Protein AF-A0A929YA12-F1 (afdb_monomer)

pLDDT: mean 70.68, std 21.54, range [27.19, 96.69]

Sequence (129 aa):
RFSTLHPAEYGVVVLGCTHFGYFRPALRSFFAKETQIIDGNAGTIRQLARVMGLLMTEEPFASRIPGFRAASAGVASAGGASTGVASLAVPSPKMTFPQVTYFRSGKKVQEQETLDFYVRLYRRLDQIS

Radius of gyration: 19.23 Å; Cα contacts (8 Å, |Δi|>4): 68; chains: 1; bounding box: 48×39×44 Å

Structure (mmCIF, N/CA/C/O backbone):
data_AF-A0A929YA12-F1
#
_entry.id   AF-A0A929YA12-F1
#
loop_
_atom_site.group_PDB
_atom_site.id
_atom_site.type_symbol
_atom_site.label_atom_id
_atom_site.label_alt_id
_atom_site.label_comp_id
_atom_site.label_asym_id
_atom_site.label_entity_id
_atom_site.label_seq_id
_atom_site.pdbx_PDB_ins_code
_atom_site.Cartn_x
_atom_site.Cartn_y
_atom_site.Cartn_z
_atom_site.occupancy
_atom_site.B_iso_or_equiv
_atom_site.auth_seq_id
_atom_site.auth_comp_id
_atom_site.auth_asym_id
_atom_site.auth_atom_id
_atom_site.pdbx_PDB_model_num
ATOM 1 N N . ARG A 1 1 ? 24.049 1.501 -2.071 1.00 42.81 1 ARG A N 1
ATOM 2 C CA . ARG A 1 1 ? 23.617 0.597 -3.163 1.00 42.81 1 ARG A CA 1
ATOM 3 C C . ARG A 1 1 ? 22.196 0.170 -2.850 1.00 42.81 1 ARG A C 1
ATOM 5 O O . ARG A 1 1 ? 21.989 -0.362 -1.769 1.00 42.81 1 ARG A O 1
ATOM 12 N N . PHE A 1 2 ? 21.237 0.466 -3.723 1.00 47.19 2 PHE A N 1
ATOM 13 C CA . PHE A 1 2 ? 19.915 -0.148 -3.620 1.00 47.19 2 PHE A CA 1
ATOM 14 C C . PHE A 1 2 ? 20.072 -1.624 -3.994 1.00 47.19 2 PHE A C 1
ATOM 16 O O . PHE A 1 2 ? 20.757 -1.932 -4.969 1.00 47.19 2 PHE A O 1
ATOM 23 N N . SER A 1 3 ? 19.545 -2.529 -3.174 1.00 67.12 3 SER A N 1
ATOM 24 C CA . SER A 1 3 ? 19.463 -3.948 -3.518 1.00 67.12 3 SER A CA 1
ATOM 25 C C . SER A 1 3 ? 18.619 -4.109 -4.779 1.00 67.12 3 SER A C 1
ATOM 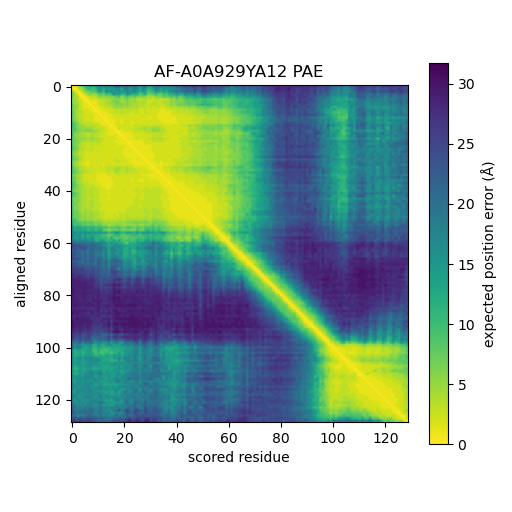27 O O . SER A 1 3 ? 17.652 -3.369 -4.968 1.00 67.12 3 SER A O 1
ATOM 29 N N . THR A 1 4 ? 18.972 -5.063 -5.638 1.00 80.12 4 THR A N 1
ATOM 30 C CA . THR A 1 4 ? 18.129 -5.464 -6.765 1.00 80.12 4 THR A CA 1
ATOM 31 C C . THR A 1 4 ? 16.780 -5.909 -6.207 1.00 80.12 4 THR A C 1
ATOM 33 O O . THR A 1 4 ? 16.714 -6.849 -5.420 1.00 80.12 4 THR A O 1
ATOM 36 N N . LEU A 1 5 ? 15.717 -5.179 -6.540 1.00 79.12 5 LEU A N 1
ATOM 37 C CA . LEU A 1 5 ? 14.353 -5.560 -6.190 1.00 79.12 5 LEU A CA 1
ATOM 38 C C . LEU A 1 5 ? 13.825 -6.448 -7.313 1.00 79.12 5 LEU A C 1
ATOM 40 O O . LEU A 1 5 ? 13.897 -6.047 -8.474 1.00 79.12 5 LEU A O 1
ATOM 44 N N . HIS A 1 6 ? 13.281 -7.616 -6.977 1.00 86.00 6 HIS A N 1
ATOM 45 C CA . HIS A 1 6 ? 12.580 -8.476 -7.928 1.00 86.00 6 HIS A CA 1
ATOM 46 C C . HIS A 1 6 ? 11.071 -8.266 -7.760 1.00 86.00 6 HIS A C 1
ATOM 48 O O . HIS A 1 6 ? 10.485 -8.786 -6.811 1.00 86.00 6 HIS A O 1
ATOM 54 N N . PRO A 1 7 ? 10.401 -7.502 -8.643 1.00 83.19 7 PRO A N 1
ATOM 55 C CA . PRO A 1 7 ? 9.009 -7.105 -8.424 1.00 83.19 7 PRO A CA 1
ATOM 56 C C . PRO A 1 7 ? 8.031 -8.286 -8.361 1.00 83.19 7 PRO A C 1
ATOM 58 O O . PRO A 1 7 ? 6.986 -8.175 -7.728 1.00 83.19 7 PRO A O 1
ATOM 61 N N . ALA A 1 8 ? 8.387 -9.413 -8.985 1.00 84.31 8 ALA A N 1
ATOM 62 C CA . ALA A 1 8 ? 7.606 -10.647 -8.992 1.00 84.31 8 ALA A CA 1
ATOM 63 C C . ALA A 1 8 ? 7.554 -11.362 -7.627 1.00 84.31 8 ALA A C 1
ATOM 65 O O . ALA A 1 8 ? 6.662 -12.172 -7.404 1.00 84.31 8 ALA A O 1
ATOM 66 N N . GLU A 1 9 ? 8.474 -11.062 -6.705 1.00 87.25 9 GLU A N 1
ATOM 67 C CA . GLU A 1 9 ? 8.496 -11.669 -5.366 1.00 87.25 9 GLU A CA 1
ATOM 68 C C . GLU A 1 9 ? 7.500 -11.002 -4.395 1.00 87.25 9 GLU A C 1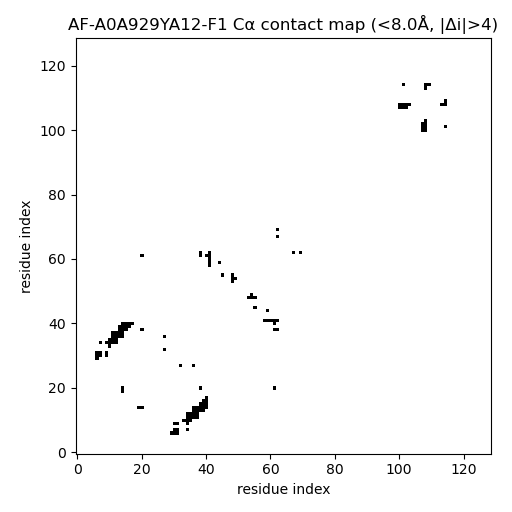
ATOM 70 O O . GLU A 1 9 ? 7.254 -11.508 -3.301 1.00 87.25 9 GLU A O 1
ATOM 75 N N . TYR A 1 10 ? 6.904 -9.867 -4.777 1.00 87.56 10 TYR A N 1
ATOM 76 C CA . TYR A 1 10 ? 6.010 -9.097 -3.913 1.00 87.56 10 TYR A CA 1
ATOM 77 C C . TYR A 1 10 ? 4.541 -9.384 -4.231 1.00 87.56 10 TYR A C 1
ATOM 79 O O . TYR A 1 10 ? 4.030 -8.995 -5.280 1.00 87.56 10 TYR A O 1
ATOM 87 N N . GLY A 1 11 ? 3.824 -9.995 -3.284 1.00 87.94 11 GLY A N 1
ATOM 88 C CA . GLY A 1 11 ? 2.374 -10.209 -3.398 1.00 87.94 11 GLY A CA 1
ATOM 89 C C . GLY A 1 11 ? 1.535 -8.963 -3.088 1.00 87.94 11 GLY A C 1
ATOM 90 O O . GLY A 1 11 ? 0.466 -8.772 -3.664 1.00 87.94 11 GLY A O 1
ATOM 91 N N . VAL A 1 12 ? 2.013 -8.084 -2.201 1.00 90.31 12 VAL A N 1
ATOM 92 C CA . VAL A 1 12 ? 1.290 -6.879 -1.760 1.00 90.31 12 VAL A CA 1
ATOM 93 C C . VAL A 1 12 ? 2.271 -5.735 -1.504 1.00 90.31 12 VAL A C 1
ATOM 95 O O . VAL A 1 12 ? 3.346 -5.942 -0.945 1.00 90.31 12 VAL A O 1
ATOM 98 N N . VAL A 1 13 ? 1.883 -4.514 -1.871 1.00 90.44 13 VAL A N 1
ATOM 99 C CA . VAL A 1 13 ? 2.622 -3.269 -1.636 1.00 90.44 13 VAL A CA 1
ATOM 100 C C . VAL A 1 13 ? 1.690 -2.253 -0.987 1.00 90.44 13 VAL A C 1
ATOM 102 O O . VAL A 1 13 ? 0.632 -1.928 -1.524 1.00 90.44 13 VAL A O 1
ATOM 105 N N . VAL A 1 14 ? 2.091 -1.717 0.166 1.00 92.56 14 VAL A N 1
ATOM 106 C CA . VAL A 1 14 ? 1.331 -0.687 0.885 1.00 92.56 14 VAL A CA 1
ATOM 107 C C . VAL A 1 14 ? 1.977 0.677 0.672 1.00 92.56 14 VAL A C 1
ATOM 109 O O . VAL A 1 14 ? 3.160 0.876 0.947 1.00 92.56 14 VAL A O 1
ATOM 112 N N . LEU A 1 15 ? 1.186 1.648 0.223 1.00 91.19 15 LEU A N 1
ATOM 113 C CA . LEU A 1 15 ? 1.595 3.041 0.082 1.00 91.19 15 LEU A CA 1
ATOM 114 C C . LEU A 1 15 ? 1.506 3.732 1.447 1.00 91.19 15 LEU A C 1
ATOM 116 O O . LEU A 1 15 ? 0.495 4.338 1.788 1.00 91.19 15 LEU A O 1
ATOM 120 N N . GLY A 1 16 ? 2.557 3.579 2.253 1.00 89.44 16 GLY A N 1
ATOM 121 C CA . GLY A 1 16 ? 2.589 4.026 3.652 1.00 89.44 16 GLY A CA 1
ATOM 122 C C . GLY A 1 16 ? 2.929 5.503 3.889 1.00 89.44 16 GLY A C 1
ATOM 123 O O . GLY A 1 16 ? 3.022 5.916 5.038 1.00 89.44 16 GLY A O 1
ATOM 124 N N . CYS A 1 17 ? 3.151 6.295 2.840 1.00 88.44 17 CYS A N 1
ATOM 125 C CA . CYS A 1 17 ? 3.425 7.729 2.942 1.00 88.44 17 CYS A CA 1
ATOM 126 C C . CYS A 1 17 ? 2.383 8.506 2.138 1.00 88.44 17 CYS A C 1
ATOM 128 O O . CYS A 1 17 ? 1.966 8.066 1.064 1.00 88.44 17 CYS A O 1
ATOM 130 N N . THR A 1 18 ? 2.016 9.691 2.623 1.00 86.69 18 THR A N 1
ATOM 131 C CA . THR A 1 18 ? 1.046 10.590 1.981 1.00 86.69 18 THR A CA 1
ATOM 132 C C . THR A 1 18 ? 1.396 10.897 0.521 1.00 86.69 18 THR A C 1
ATOM 134 O O . THR A 1 18 ? 0.508 11.021 -0.315 1.00 86.69 18 THR A O 1
ATOM 137 N N . HIS A 1 19 ? 2.684 10.923 0.174 1.00 87.94 19 HIS A N 1
ATOM 138 C CA . HIS A 1 19 ? 3.164 11.220 -1.179 1.00 87.94 19 HIS A CA 1
ATOM 139 C C . HIS A 1 19 ? 3.066 10.042 -2.158 1.00 87.94 19 HIS A C 1
ATOM 141 O O . HIS A 1 19 ? 3.048 10.239 -3.371 1.00 87.94 19 HIS A O 1
ATOM 147 N N . PHE A 1 20 ? 3.007 8.801 -1.675 1.00 87.88 20 PHE A N 1
ATOM 148 C CA . PHE A 1 20 ? 3.078 7.633 -2.558 1.00 87.88 20 PHE A CA 1
ATOM 149 C C . PHE A 1 20 ? 1.827 7.440 -3.418 1.00 87.88 20 PHE A C 1
ATOM 151 O O . PHE A 1 20 ? 1.907 6.798 -4.465 1.00 87.88 20 PHE A O 1
ATOM 158 N N . GLY A 1 21 ? 0.702 8.052 -3.037 1.00 83.50 21 GLY A N 1
ATOM 159 C CA . GLY A 1 21 ? -0.501 8.091 -3.867 1.00 83.50 21 GLY A CA 1
ATOM 160 C C . GLY A 1 21 ? -0.248 8.678 -5.261 1.00 83.50 21 GLY A C 1
ATOM 161 O O . GLY A 1 21 ? -0.757 8.138 -6.239 1.00 83.50 21 GLY A O 1
ATOM 162 N N . TYR A 1 22 ? 0.604 9.704 -5.375 1.00 86.19 22 TYR A N 1
ATOM 163 C CA . TYR A 1 22 ? 0.912 10.365 -6.652 1.00 86.19 22 TYR A CA 1
ATOM 164 C C . TYR A 1 22 ? 1.683 9.470 -7.629 1.00 86.19 22 TYR A C 1
ATOM 166 O O . TYR A 1 22 ? 1.535 9.592 -8.841 1.00 86.19 22 TYR A O 1
ATOM 174 N N . PHE A 1 23 ? 2.474 8.532 -7.108 1.00 89.62 23 PHE A N 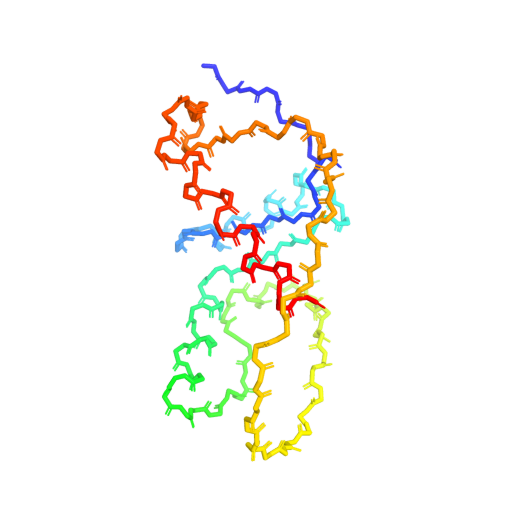1
ATOM 175 C CA . PHE A 1 23 ? 3.303 7.632 -7.912 1.00 89.62 23 PHE A CA 1
ATOM 176 C C . PHE A 1 23 ? 2.623 6.295 -8.204 1.00 89.62 23 PHE A C 1
ATOM 178 O O . PHE A 1 23 ? 3.246 5.408 -8.783 1.00 89.62 23 PHE A O 1
ATOM 185 N N . ARG A 1 24 ? 1.347 6.126 -7.832 1.00 87.12 24 ARG A N 1
ATOM 186 C CA . ARG A 1 24 ? 0.593 4.884 -8.055 1.00 87.12 24 ARG A CA 1
ATOM 187 C C . ARG A 1 24 ? 0.691 4.344 -9.486 1.00 87.12 24 ARG A C 1
ATOM 189 O O . ARG A 1 24 ? 0.949 3.150 -9.597 1.00 87.12 24 ARG A O 1
ATOM 196 N N . PRO A 1 25 ? 0.534 5.144 -10.562 1.00 88.69 25 PRO A N 1
ATOM 197 C CA . PRO A 1 25 ? 0.667 4.625 -11.924 1.00 88.69 25 PRO A CA 1
ATOM 198 C C . PRO A 1 25 ? 2.067 4.062 -12.207 1.00 88.69 25 PRO A C 1
ATOM 200 O O . PRO A 1 25 ? 2.189 2.963 -12.739 1.00 88.69 25 PRO A O 1
ATOM 203 N N . ALA A 1 26 ? 3.116 4.765 -11.769 1.00 90.38 26 ALA A N 1
ATOM 204 C CA . ALA A 1 26 ? 4.505 4.342 -11.946 1.00 90.38 26 ALA A CA 1
ATOM 205 C C . ALA A 1 26 ? 4.845 3.088 -11.118 1.00 90.38 26 ALA A C 1
ATOM 207 O O . ALA A 1 26 ? 5.477 2.153 -11.608 1.00 90.38 26 ALA A O 1
ATOM 208 N N . LEU A 1 27 ? 4.372 3.026 -9.870 1.00 89.94 27 LEU A N 1
ATOM 209 C CA . LEU A 1 27 ? 4.496 1.835 -9.029 1.00 89.94 27 LEU A CA 1
ATOM 210 C C . LEU A 1 27 ? 3.725 0.663 -9.639 1.00 89.94 27 LEU A C 1
ATOM 212 O O . LEU A 1 27 ? 4.205 -0.468 -9.635 1.00 89.94 27 LEU A O 1
ATOM 216 N N . ARG A 1 28 ? 2.556 0.928 -10.229 1.00 90.81 28 ARG A N 1
ATOM 217 C CA . ARG A 1 28 ? 1.756 -0.105 -10.875 1.00 90.81 28 ARG A CA 1
ATOM 218 C C . ARG A 1 28 ? 2.441 -0.688 -12.106 1.00 90.81 28 ARG A C 1
ATOM 220 O O . ARG A 1 28 ? 2.341 -1.895 -12.287 1.00 90.81 28 ARG A O 1
ATOM 227 N N . SER A 1 29 ? 3.130 0.127 -12.906 1.00 91.44 29 SER A N 1
ATOM 228 C CA . SER A 1 29 ? 3.924 -0.354 -14.046 1.00 91.44 29 SER A CA 1
ATOM 229 C C . SER A 1 29 ? 5.188 -1.109 -13.634 1.00 91.44 29 SER A C 1
ATOM 231 O O . SER A 1 29 ? 5.706 -1.894 -14.419 1.00 91.44 29 SER A O 1
ATOM 233 N N . PHE A 1 30 ? 5.695 -0.865 -12.424 1.00 91.56 30 PHE A N 1
ATOM 234 C CA . PHE A 1 30 ? 6.895 -1.522 -11.911 1.00 91.56 30 PHE A CA 1
ATOM 235 C C . PHE A 1 30 ? 6.607 -2.911 -11.321 1.00 91.56 30 PHE A C 1
ATOM 237 O O . PHE A 1 30 ? 7.364 -3.851 -11.552 1.00 91.56 30 PHE A O 1
ATOM 244 N N . PHE A 1 31 ? 5.526 -3.047 -10.549 1.00 90.94 31 PHE A N 1
ATOM 245 C CA . PHE A 1 31 ? 5.154 -4.308 -9.901 1.00 90.94 31 PHE A CA 1
ATOM 246 C C . PHE A 1 31 ? 4.320 -5.218 -10.804 1.00 90.94 31 PHE A C 1
ATOM 248 O O . PHE A 1 31 ? 3.528 -4.731 -11.612 1.00 90.94 31 PHE A O 1
ATOM 255 N N . ALA A 1 32 ? 4.421 -6.535 -10.585 1.00 88.88 32 ALA A N 1
ATOM 256 C CA . ALA A 1 32 ? 3.628 -7.537 -11.294 1.00 88.88 32 ALA A CA 1
ATOM 257 C C . ALA A 1 32 ? 2.121 -7.244 -11.188 1.00 88.88 32 ALA A C 1
ATOM 259 O O . ALA A 1 32 ? 1.651 -6.645 -10.214 1.00 88.88 32 ALA A O 1
ATOM 260 N N . LYS A 1 33 ? 1.347 -7.651 -12.197 1.00 87.31 33 LYS A N 1
ATOM 261 C CA . LYS A 1 33 ? -0.091 -7.344 -12.280 1.00 87.31 33 LYS A CA 1
ATOM 262 C C . LYS A 1 33 ? -0.866 -7.931 -11.094 1.00 87.31 33 LYS A C 1
ATOM 264 O O . LYS A 1 33 ? -1.852 -7.347 -10.652 1.00 87.31 33 LYS A O 1
ATOM 269 N N . GLU A 1 34 ? -0.376 -9.046 -10.572 1.00 87.94 34 GLU A N 1
ATOM 270 C CA . GLU A 1 34 ? -0.908 -9.812 -9.451 1.00 87.94 34 GLU A CA 1
ATOM 271 C C . GLU A 1 34 ? -0.600 -9.149 -8.100 1.00 87.94 34 GLU A C 1
ATOM 273 O O . GLU A 1 34 ? -1.338 -9.350 -7.136 1.00 87.94 34 GLU A O 1
ATOM 278 N N . THR A 1 35 ? 0.453 -8.325 -8.019 1.00 88.50 35 THR A N 1
ATOM 279 C CA . THR A 1 35 ? 0.821 -7.612 -6.792 1.00 88.50 35 THR A CA 1
ATOM 280 C C . THR A 1 35 ? -0.290 -6.641 -6.409 1.00 88.50 35 THR A C 1
ATOM 282 O O . THR A 1 35 ? -0.556 -5.691 -7.144 1.00 88.50 35 THR A O 1
ATOM 285 N N . GLN A 1 36 ? -0.915 -6.792 -5.245 1.00 88.62 36 GLN A N 1
ATOM 286 C CA . GLN A 1 36 ? -1.933 -5.840 -4.794 1.00 88.62 36 GLN A CA 1
ATOM 287 C C . GLN A 1 36 ? -1.290 -4.537 -4.306 1.00 88.62 36 GLN A C 1
ATOM 289 O O . GLN A 1 36 ? -0.351 -4.569 -3.517 1.00 88.62 36 GLN A O 1
ATOM 294 N N . ILE A 1 37 ? -1.805 -3.379 -4.734 1.00 90.31 37 ILE A N 1
ATOM 295 C CA . ILE A 1 37 ? -1.350 -2.067 -4.243 1.00 90.31 37 ILE A 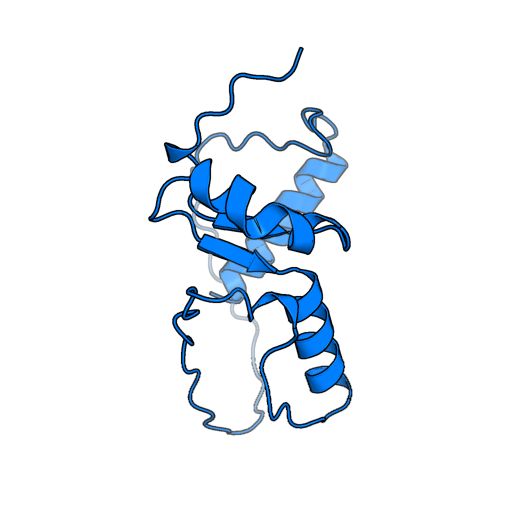CA 1
ATOM 296 C C . ILE A 1 37 ? -2.424 -1.463 -3.336 1.00 90.31 37 ILE A C 1
ATOM 298 O O . ILE A 1 37 ? -3.505 -1.086 -3.791 1.00 90.31 37 ILE A O 1
ATOM 302 N N . ILE A 1 38 ? -2.104 -1.328 -2.051 1.00 90.12 38 ILE A N 1
ATOM 303 C CA . ILE A 1 38 ? -2.997 -0.813 -1.009 1.00 90.12 38 ILE A CA 1
ATOM 304 C C . ILE A 1 38 ? -2.619 0.635 -0.695 1.00 90.12 38 ILE A C 1
ATOM 306 O O . ILE A 1 38 ? -1.452 0.936 -0.468 1.00 90.12 38 ILE A O 1
ATOM 310 N N . ASP A 1 39 ? -3.593 1.550 -0.665 1.00 88.56 39 ASP A N 1
ATOM 311 C CA . ASP A 1 39 ? -3.357 2.904 -0.145 1.00 88.56 39 ASP A CA 1
ATOM 312 C C . ASP A 1 39 ? -3.497 2.939 1.380 1.00 88.56 39 ASP A C 1
ATOM 314 O O . ASP A 1 39 ? -4.576 2.676 1.918 1.00 88.56 39 ASP A O 1
ATOM 318 N N . GLY A 1 40 ? -2.407 3.297 2.062 1.00 89.44 40 GLY A N 1
ATOM 319 C CA . GLY A 1 40 ? -2.400 3.481 3.508 1.00 89.44 40 GLY A CA 1
ATOM 320 C C . GLY A 1 40 ? -3.266 4.659 3.957 1.00 89.44 40 GLY A C 1
ATOM 321 O O . GLY A 1 40 ? -3.902 4.566 5.003 1.00 89.44 40 GLY A O 1
ATOM 322 N N . ASN A 1 41 ? -3.374 5.730 3.163 1.00 89.38 41 ASN A N 1
ATOM 323 C CA . ASN A 1 41 ? -4.180 6.900 3.529 1.00 89.38 41 ASN A CA 1
ATOM 324 C C . ASN A 1 41 ? -5.675 6.557 3.542 1.00 89.38 41 ASN A C 1
ATOM 326 O O . ASN A 1 41 ? -6.366 6.838 4.520 1.00 89.38 41 ASN A O 1
ATOM 330 N N . ALA A 1 42 ? -6.168 5.879 2.502 1.00 88.75 42 ALA A N 1
ATOM 331 C CA . ALA A 1 42 ? -7.528 5.355 2.453 1.00 88.75 42 ALA A CA 1
ATOM 332 C C . ALA A 1 42 ? -7.809 4.382 3.606 1.00 88.75 42 ALA A C 1
ATOM 334 O O . ALA A 1 42 ? -8.890 4.428 4.192 1.00 88.75 42 ALA A O 1
ATOM 335 N N . GLY A 1 43 ? -6.839 3.530 3.962 1.00 89.44 43 GLY A N 1
ATOM 336 C CA . GLY A 1 43 ? -6.935 2.663 5.139 1.00 89.44 43 GLY A CA 1
ATOM 337 C C . GLY A 1 43 ? -7.119 3.456 6.437 1.00 89.44 43 GLY A C 1
ATOM 338 O O . GLY A 1 43 ? -8.015 3.151 7.224 1.00 89.44 43 GLY A O 1
ATOM 339 N N . THR A 1 44 ? -6.335 4.519 6.625 1.00 91.56 44 THR A N 1
ATOM 340 C CA . THR A 1 44 ? -6.441 5.421 7.781 1.00 91.56 44 THR A CA 1
ATOM 341 C C . THR A 1 44 ? -7.796 6.125 7.839 1.00 91.56 44 THR A C 1
ATOM 343 O O . THR A 1 44 ? -8.412 6.160 8.900 1.00 91.56 44 THR A O 1
ATOM 346 N N . ILE A 1 45 ? -8.305 6.631 6.712 1.00 91.44 45 ILE A N 1
ATOM 347 C CA . ILE A 1 45 ? -9.619 7.293 6.648 1.00 91.44 45 ILE A CA 1
ATOM 348 C C . ILE A 1 45 ? -10.744 6.308 6.997 1.00 91.44 45 ILE A C 1
ATOM 350 O O . ILE A 1 45 ? -11.619 6.640 7.794 1.00 91.44 45 ILE A O 1
ATOM 354 N N . ARG A 1 46 ? -10.694 5.073 6.477 1.00 90.00 46 ARG A N 1
ATOM 355 C CA . ARG A 1 46 ? -11.664 4.019 6.824 1.00 90.00 46 ARG A CA 1
ATOM 356 C C . ARG A 1 46 ? -11.629 3.679 8.312 1.00 90.00 46 ARG A C 1
ATOM 358 O O . ARG A 1 46 ? -12.676 3.558 8.943 1.00 90.00 46 ARG A O 1
ATOM 365 N N . GLN A 1 47 ? -10.434 3.557 8.885 1.00 93.69 47 GLN A N 1
ATOM 366 C CA . GLN A 1 47 ? -10.280 3.301 10.314 1.00 93.69 47 GLN A CA 1
ATOM 367 C C . GLN A 1 47 ? -10.814 4.461 11.161 1.00 93.69 47 GLN A C 1
ATOM 369 O O . GLN A 1 47 ? -11.481 4.215 12.164 1.00 93.69 47 GLN A O 1
ATOM 374 N N . LEU A 1 48 ? -10.551 5.704 10.754 1.00 94.50 48 LEU A N 1
ATOM 375 C CA . LEU A 1 48 ? -11.082 6.894 11.411 1.00 94.50 48 LEU A CA 1
ATOM 376 C C . LEU A 1 48 ? -12.614 6.884 11.393 1.00 94.50 48 LEU A C 1
ATOM 378 O O . LEU A 1 48 ? -13.231 6.988 12.448 1.00 94.50 48 LEU A O 1
ATOM 382 N N . ALA A 1 49 ? -13.224 6.671 10.224 1.00 93.56 49 ALA A N 1
ATOM 383 C CA . ALA A 1 49 ? -14.675 6.584 10.087 1.00 93.56 49 ALA A CA 1
ATOM 384 C C . ALA A 1 49 ? -15.273 5.490 10.982 1.00 93.56 49 ALA A C 1
ATOM 386 O O . ALA A 1 49 ? -16.232 5.746 11.706 1.00 93.56 49 ALA A O 1
ATOM 387 N N . ARG A 1 50 ? -14.653 4.301 11.016 1.00 94.62 50 ARG A N 1
ATOM 388 C CA . ARG A 1 50 ? -15.079 3.188 11.878 1.00 94.62 50 ARG A CA 1
ATOM 389 C C . ARG A 1 50 ? -15.046 3.556 13.361 1.00 94.62 50 ARG A C 1
ATOM 391 O O . ARG A 1 50 ? -15.989 3.241 14.078 1.00 94.62 50 ARG A O 1
ATOM 398 N N . VAL A 1 51 ? -13.975 4.204 13.825 1.00 96.69 51 VAL A N 1
ATOM 399 C CA . VAL A 1 51 ? -13.840 4.631 15.231 1.00 96.69 51 VAL A CA 1
ATOM 400 C C . VAL A 1 51 ? -14.850 5.727 15.576 1.00 96.69 51 VAL A C 1
ATOM 402 O O . VAL A 1 51 ? -15.351 5.760 16.694 1.00 96.69 51 VAL A O 1
ATOM 405 N N . MET A 1 52 ? -15.181 6.590 14.616 1.00 96.38 52 MET A N 1
ATOM 406 C CA . MET A 1 52 ? -16.148 7.674 14.795 1.00 96.38 52 MET A CA 1
ATOM 407 C C . MET A 1 52 ? -17.609 7.258 14.548 1.00 96.38 52 MET A C 1
ATOM 409 O O . MET A 1 52 ? -18.499 8.090 14.694 1.00 96.38 52 MET A O 1
ATOM 413 N N . GLY A 1 53 ? -17.877 6.005 14.159 1.00 95.00 53 GLY A N 1
ATOM 414 C CA . GLY A 1 53 ? -19.227 5.546 13.811 1.00 95.00 53 GLY A CA 1
ATOM 415 C C . GLY A 1 53 ? -19.803 6.210 12.554 1.00 95.00 53 GLY A C 1
ATOM 416 O O . GLY A 1 53 ? -21.019 6.295 12.402 1.00 95.00 53 GLY A O 1
ATOM 417 N N . LEU A 1 54 ? -18.944 6.707 11.661 1.00 93.44 54 LEU A N 1
ATOM 418 C CA . LEU A 1 54 ? -19.346 7.370 10.424 1.00 93.44 54 LEU A CA 1
ATOM 419 C C . LEU A 1 54 ? -19.555 6.344 9.309 1.00 93.44 54 LEU A C 1
ATOM 421 O O . LEU A 1 54 ? -18.737 5.442 9.111 1.00 93.44 54 LEU A O 1
ATOM 425 N N . LEU A 1 55 ? -20.624 6.523 8.534 1.00 86.94 55 LEU A N 1
ATOM 426 C CA . LEU A 1 55 ? -20.864 5.744 7.326 1.00 86.94 55 LEU A CA 1
ATOM 427 C C . LEU A 1 55 ? -20.078 6.359 6.162 1.00 86.94 55 LEU A C 1
ATOM 429 O O . LEU A 1 55 ? -20.175 7.558 5.903 1.00 86.94 55 LEU A O 1
ATOM 433 N N . MET A 1 56 ? -19.285 5.545 5.468 1.00 83.62 56 MET A N 1
ATOM 434 C CA . MET A 1 56 ? -18.560 5.983 4.274 1.00 83.62 56 MET A CA 1
ATOM 435 C C . MET A 1 56 ? -19.437 5.769 3.046 1.00 83.62 56 MET A C 1
ATOM 437 O O . MET A 1 56 ? -19.830 4.644 2.753 1.00 83.62 56 MET A O 1
ATOM 441 N N . THR A 1 57 ? -19.754 6.855 2.345 1.00 74.25 57 THR A N 1
ATOM 442 C CA . THR A 1 57 ? -20.532 6.826 1.099 1.00 74.25 57 THR A CA 1
ATOM 443 C C . THR A 1 57 ? -19.659 6.564 -0.122 1.00 74.25 57 THR A C 1
ATOM 445 O O . THR A 1 57 ? -20.142 6.039 -1.115 1.00 74.25 57 THR A O 1
ATOM 448 N N . GLU A 1 58 ? -18.367 6.886 -0.041 1.00 74.81 58 GLU A N 1
ATOM 449 C CA . GLU A 1 58 ? -17.427 6.824 -1.155 1.00 74.81 58 GLU A CA 1
ATOM 450 C C . GLU A 1 58 ? -16.067 6.298 -0.699 1.00 74.81 58 GLU A C 1
ATOM 452 O O . GLU A 1 58 ? -15.616 6.570 0.417 1.00 74.81 58 GLU A O 1
ATOM 457 N N . GLU A 1 59 ? -15.361 5.613 -1.598 1.00 69.50 59 GLU A N 1
ATOM 458 C CA . GLU A 1 59 ? -13.975 5.236 -1.337 1.00 69.50 59 GLU A CA 1
ATOM 459 C C . GLU A 1 59 ? -13.053 6.479 -1.364 1.00 69.50 59 GLU A C 1
ATOM 461 O O . GLU A 1 59 ? -13.156 7.329 -2.268 1.00 69.50 59 GLU A O 1
ATOM 466 N N . PRO A 1 60 ? -12.120 6.610 -0.398 1.00 67.69 60 PRO A N 1
ATOM 467 C CA . PRO A 1 60 ? -11.223 7.758 -0.315 1.00 67.69 60 PRO A CA 1
ATOM 468 C C . PRO A 1 60 ? -10.360 7.961 -1.570 1.00 67.69 60 PRO A C 1
ATOM 470 O O . PRO A 1 60 ? -9.922 7.009 -2.217 1.00 67.69 60 PRO A O 1
ATOM 473 N N . PHE A 1 61 ? -10.095 9.236 -1.874 1.00 60.31 61 PHE A N 1
ATOM 474 C CA . PHE A 1 61 ? -9.544 9.796 -3.119 1.00 60.31 61 PHE A CA 1
ATOM 475 C C . PHE A 1 61 ? -8.420 9.007 -3.816 1.00 60.31 61 PHE A C 1
ATOM 477 O O . PHE A 1 61 ? -8.420 8.930 -5.041 1.00 60.31 61 PHE A O 1
ATOM 484 N N . ALA A 1 62 ? -7.492 8.369 -3.101 1.00 55.47 62 ALA A N 1
ATOM 485 C CA . ALA A 1 62 ? -6.381 7.669 -3.755 1.00 55.47 62 ALA A CA 1
ATOM 486 C C . ALA A 1 62 ? -6.809 6.447 -4.589 1.00 55.47 62 ALA A C 1
ATOM 488 O O . ALA A 1 62 ? -6.033 5.977 -5.423 1.00 55.47 62 ALA A O 1
ATOM 489 N N . SER A 1 63 ? -8.014 5.908 -4.372 1.00 53.38 63 SER A N 1
ATOM 490 C CA . SER A 1 63 ? -8.586 4.823 -5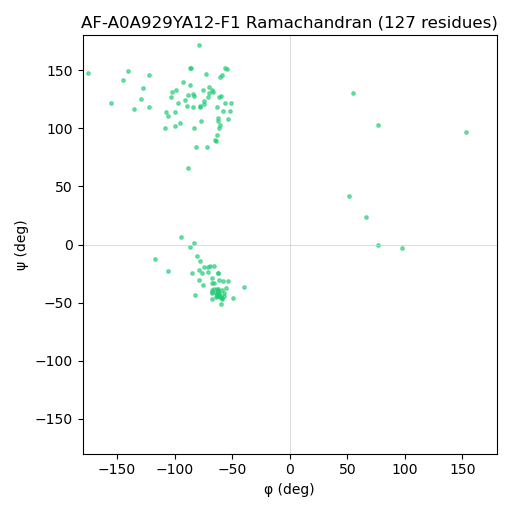.179 1.00 53.38 63 SER A CA 1
ATOM 491 C C . SER A 1 63 ? -9.077 5.288 -6.558 1.00 53.38 63 SER A C 1
ATOM 493 O O . SER A 1 63 ? -9.169 4.466 -7.468 1.00 53.38 63 SER A O 1
ATOM 495 N N . ARG A 1 64 ? -9.317 6.594 -6.750 1.00 56.84 64 ARG A N 1
ATOM 496 C CA . ARG A 1 64 ? -9.791 7.196 -8.006 1.00 56.84 64 ARG A CA 1
ATOM 497 C C . ARG A 1 64 ? -8.627 7.576 -8.921 1.00 56.84 64 ARG A C 1
ATOM 499 O O . ARG A 1 64 ? -8.395 8.744 -9.208 1.00 56.84 64 ARG A O 1
ATOM 506 N N . ILE A 1 65 ? -7.898 6.576 -9.407 1.00 55.91 65 ILE A N 1
ATOM 507 C CA . ILE A 1 65 ? -7.076 6.755 -10.610 1.00 55.91 65 ILE A CA 1
ATOM 508 C C . ILE A 1 65 ? -7.942 6.367 -11.809 1.00 55.91 65 ILE A C 1
ATOM 510 O O . ILE A 1 65 ? -8.463 5.246 -11.817 1.00 55.91 65 ILE A O 1
ATOM 514 N N . PRO A 1 66 ? -8.117 7.249 -12.810 1.00 45.41 66 PRO A N 1
ATOM 515 C CA . PRO A 1 66 ? -8.853 6.914 -14.024 1.00 45.41 66 PRO A CA 1
ATOM 516 C C . PRO A 1 66 ? -8.328 5.601 -14.628 1.00 45.41 66 PRO A C 1
ATOM 518 O O . PRO A 1 66 ? -7.138 5.477 -14.908 1.00 45.41 66 PRO A O 1
ATOM 521 N N . GLY A 1 67 ? -9.206 4.602 -14.777 1.00 49.72 67 GLY A N 1
ATOM 522 C CA . GLY A 1 67 ? -8.866 3.279 -15.322 1.00 49.72 67 GLY A CA 1
ATOM 523 C C . GLY A 1 67 ? -8.588 2.164 -14.300 1.00 49.72 67 GLY A C 1
ATOM 524 O O . GLY A 1 67 ? -8.416 1.018 -14.710 1.00 49.72 67 GLY A O 1
ATOM 525 N N . PHE A 1 68 ? -8.594 2.436 -12.988 1.00 46.25 68 PHE A N 1
ATOM 526 C CA . PHE A 1 68 ? -8.419 1.411 -11.947 1.00 46.25 68 PHE A CA 1
ATOM 527 C C . PHE A 1 68 ? -9.733 1.144 -11.195 1.00 46.25 68 PHE A C 1
ATOM 529 O O . PHE A 1 68 ? -10.097 1.878 -10.279 1.00 46.25 68 PHE A O 1
ATOM 536 N N . ARG A 1 69 ? -10.453 0.065 -11.543 1.00 45.66 69 ARG A N 1
ATOM 537 C CA . ARG A 1 69 ? -11.476 -0.498 -10.644 1.00 45.66 69 ARG A CA 1
ATOM 538 C C . ARG A 1 69 ? -10.751 -1.286 -9.562 1.00 45.66 69 ARG A C 1
ATOM 540 O O . ARG A 1 69 ? -10.260 -2.382 -9.825 1.00 45.66 69 ARG A O 1
ATOM 547 N N . ALA A 1 70 ? -10.699 -0.742 -8.349 1.00 45.47 70 ALA A N 1
ATOM 548 C CA . ALA A 1 70 ? -10.442 -1.569 -7.181 1.00 45.47 70 ALA A CA 1
ATOM 549 C C . ALA A 1 70 ? -11.515 -2.667 -7.168 1.00 45.47 70 ALA A C 1
ATOM 551 O O . ALA A 1 70 ? -12.708 -2.361 -7.184 1.00 45.47 70 ALA A O 1
ATOM 552 N N . ALA A 1 71 ? -11.107 -3.936 -7.200 1.00 40.97 71 ALA A N 1
ATOM 553 C CA . ALA A 1 71 ? -12.013 -5.018 -6.860 1.00 40.97 71 ALA A CA 1
ATOM 554 C C . ALA A 1 71 ? -12.433 -4.774 -5.407 1.00 40.97 71 ALA A C 1
ATOM 556 O O . ALA A 1 71 ? -11.658 -4.991 -4.477 1.00 40.97 71 ALA A O 1
ATOM 557 N N . SER A 1 72 ? -13.624 -4.209 -5.228 1.00 42.28 72 SER A N 1
ATOM 558 C CA . SER A 1 72 ? -14.258 -4.073 -3.930 1.00 42.28 72 SER A CA 1
ATOM 559 C C . SER A 1 72 ? -14.450 -5.484 -3.391 1.00 42.28 72 SER A C 1
ATOM 561 O O . SER A 1 72 ? -15.335 -6.208 -3.851 1.00 42.28 72 SER A O 1
ATOM 563 N N . ALA A 1 73 ? -13.603 -5.896 -2.450 1.00 36.97 73 ALA A N 1
ATOM 564 C CA . ALA A 1 73 ? -13.914 -7.019 -1.586 1.00 36.97 73 ALA A CA 1
ATOM 565 C C . ALA A 1 73 ? -15.147 -6.601 -0.776 1.00 36.97 73 ALA A C 1
ATOM 567 O O . ALA A 1 73 ? -15.045 -5.860 0.201 1.00 36.97 73 ALA A O 1
ATOM 568 N N . GLY A 1 74 ? -16.326 -6.981 -1.268 1.00 34.97 74 GLY A N 1
ATOM 569 C CA . GLY A 1 74 ? -17.579 -6.810 -0.555 1.00 34.97 74 GLY A CA 1
ATOM 570 C C . GLY A 1 74 ? -17.513 -7.630 0.723 1.00 34.97 74 GLY A C 1
ATOM 571 O O . GLY A 1 74 ? -17.531 -8.856 0.672 1.00 34.97 74 GLY A O 1
ATOM 572 N N . VAL A 1 75 ? -17.416 -6.955 1.863 1.00 35.31 75 VAL A N 1
ATOM 573 C CA . VAL A 1 75 ? -17.635 -7.582 3.163 1.00 35.31 75 VAL A CA 1
ATOM 574 C C . VAL A 1 75 ? -19.085 -7.312 3.526 1.00 35.31 75 VAL A C 1
ATOM 576 O O . VAL A 1 75 ? -19.464 -6.190 3.857 1.00 35.31 75 VAL A O 1
ATOM 579 N N . ALA A 1 76 ? -19.904 -8.351 3.383 1.00 31.38 76 ALA A N 1
ATOM 580 C CA . ALA A 1 76 ? -21.270 -8.374 3.866 1.00 31.38 76 ALA A CA 1
ATOM 581 C C . ALA A 1 76 ? -21.279 -8.164 5.387 1.00 31.38 76 ALA A C 1
ATOM 583 O O . ALA A 1 76 ? -20.578 -8.848 6.132 1.00 31.38 76 ALA A O 1
ATOM 584 N N . SER A 1 77 ? -22.079 -7.199 5.830 1.00 35.09 77 SER A N 1
ATOM 585 C CA . SER A 1 77 ? -22.392 -6.981 7.237 1.00 35.09 77 SER A CA 1
ATOM 586 C C . SER A 1 77 ? -23.433 -8.007 7.683 1.00 35.09 77 SER A C 1
ATOM 588 O O . SER A 1 77 ? -24.543 -8.030 7.152 1.00 35.09 77 SER A O 1
ATOM 590 N N . ALA A 1 78 ? -23.087 -8.835 8.665 1.00 31.59 78 ALA A N 1
ATOM 591 C CA . ALA A 1 78 ? -24.041 -9.567 9.487 1.00 31.59 78 ALA A CA 1
ATOM 592 C C . ALA A 1 78 ? -23.579 -9.439 10.944 1.00 31.59 78 ALA A C 1
ATOM 594 O O . ALA A 1 78 ? -22.465 -9.827 11.292 1.00 31.59 78 ALA A O 1
ATOM 595 N N . GLY A 1 79 ? -24.410 -8.792 11.762 1.00 29.94 79 GLY A N 1
ATOM 596 C CA . GLY A 1 79 ? -24.164 -8.574 13.183 1.00 29.94 79 GLY A CA 1
ATOM 597 C C . GLY A 1 79 ? -24.457 -9.803 14.045 1.00 29.94 79 GLY A C 1
ATOM 598 O O . GLY A 1 79 ? -25.057 -10.769 13.583 1.00 29.94 79 GLY A O 1
ATOM 599 N N . GLY A 1 80 ? -24.086 -9.721 15.326 1.00 28.16 80 GLY A N 1
ATOM 600 C CA . GLY A 1 80 ? -24.551 -10.669 16.339 1.00 28.16 80 GLY A CA 1
ATOM 601 C C . GLY A 1 80 ? -23.612 -10.869 17.528 1.00 28.16 80 GLY A C 1
ATOM 602 O O . GLY A 1 80 ? -22.711 -11.686 17.458 1.00 28.16 80 GLY A O 1
ATOM 603 N N . ALA A 1 81 ? -23.909 -10.141 18.609 1.00 28.53 81 ALA A N 1
ATOM 604 C CA . ALA A 1 81 ? -23.862 -10.528 20.026 1.00 28.53 81 ALA A CA 1
ATOM 605 C C . ALA A 1 81 ? -22.582 -11.095 20.690 1.00 28.53 81 ALA A C 1
ATOM 607 O O . ALA A 1 81 ? -21.974 -12.083 20.300 1.00 28.53 81 ALA A O 1
ATOM 608 N N . SER A 1 82 ? -22.282 -10.480 21.835 1.00 42.22 82 SER A N 1
ATOM 609 C CA . SER A 1 82 ? -21.348 -10.896 22.877 1.00 42.22 82 SER A CA 1
ATOM 610 C C . SER A 1 82 ? -21.791 -12.159 23.622 1.00 42.22 82 SER A C 1
ATOM 612 O O . SER A 1 82 ? -22.884 -12.167 24.181 1.00 42.22 82 SER A O 1
ATOM 614 N N . THR A 1 83 ? -20.885 -13.119 23.800 1.00 27.19 83 THR A N 1
ATOM 615 C CA . THR A 1 83 ? -20.828 -13.999 24.984 1.00 27.19 83 THR A CA 1
ATOM 616 C C . THR A 1 83 ? -19.399 -14.509 25.132 1.00 27.19 83 THR A C 1
ATOM 618 O O . THR A 1 83 ? -18.861 -15.109 24.206 1.00 27.19 83 THR A O 1
ATOM 621 N N . GLY A 1 84 ? -18.763 -14.240 26.273 1.00 35.38 84 GLY A N 1
ATOM 622 C CA . GLY A 1 84 ? -17.457 -14.807 26.604 1.00 35.38 84 GLY A CA 1
ATOM 623 C C . GLY A 1 84 ? -17.590 -16.166 27.278 1.00 35.38 84 GLY A C 1
ATOM 624 O 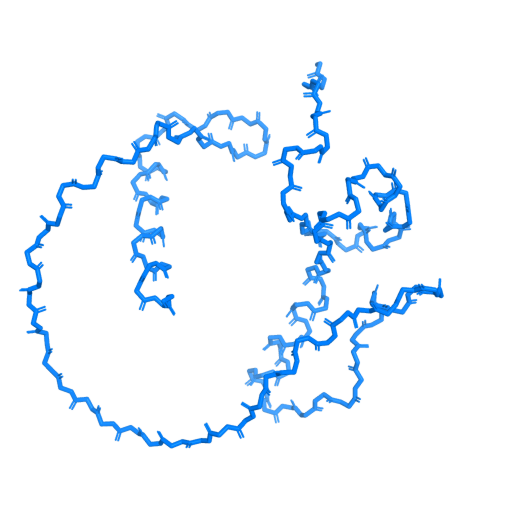O . GLY A 1 84 ? -18.581 -16.381 27.958 1.00 35.38 84 GLY A O 1
ATOM 625 N N . VAL A 1 85 ? -16.582 -17.032 27.131 1.00 29.19 85 VAL A N 1
ATOM 626 C CA . VAL A 1 85 ? -15.984 -17.843 28.211 1.00 29.19 85 VAL A CA 1
ATOM 627 C C . VAL A 1 85 ? -14.770 -18.638 27.709 1.00 29.19 85 VAL A C 1
ATOM 629 O O . VAL A 1 85 ? -14.749 -19.134 26.590 1.00 29.19 85 VAL A O 1
ATOM 632 N N . ALA A 1 86 ? -13.831 -18.806 28.646 1.00 27.19 86 ALA A N 1
ATOM 633 C CA . ALA A 1 86 ? -12.893 -19.916 28.824 1.00 27.19 86 ALA A CA 1
ATOM 634 C C . ALA A 1 86 ? -11.656 -20.029 27.910 1.00 27.19 86 ALA A C 1
ATOM 636 O O . ALA A 1 86 ? -11.677 -20.551 26.801 1.00 27.19 86 ALA A O 1
ATOM 637 N N . SER A 1 87 ? -10.526 -19.641 28.513 1.00 38.59 87 SER A N 1
ATOM 638 C CA . SER A 1 87 ? -9.169 -20.076 28.183 1.00 38.59 87 SER A CA 1
ATOM 639 C C . SER A 1 87 ? -9.083 -21.606 28.181 1.00 38.59 87 SER A C 1
ATOM 641 O O . SER A 1 87 ? -9.113 -22.240 29.236 1.00 38.59 87 SER A O 1
ATOM 643 N N . LEU A 1 88 ? -8.972 -22.190 26.992 1.00 31.72 88 LEU A N 1
ATOM 644 C CA . LEU A 1 88 ? -8.540 -23.567 26.792 1.00 31.72 88 LEU A CA 1
ATOM 645 C C . LEU A 1 88 ? -7.115 -23.515 26.247 1.00 31.72 88 LEU A C 1
ATOM 647 O O . LEU A 1 88 ? -6.870 -23.065 25.129 1.00 31.72 88 LEU A O 1
ATOM 651 N N . ALA A 1 89 ? -6.166 -23.937 27.078 1.00 43.06 89 ALA A N 1
ATOM 652 C CA . ALA A 1 89 ? -4.777 -24.109 26.692 1.00 43.06 89 ALA A CA 1
ATOM 653 C C . ALA A 1 89 ? -4.685 -25.182 25.595 1.00 43.06 89 ALA A C 1
ATOM 655 O O . ALA A 1 89 ? -4.841 -26.373 25.861 1.00 43.06 89 ALA A O 1
ATOM 656 N N . VAL A 1 90 ? -4.437 -24.748 24.360 1.00 42.12 90 VAL A N 1
ATOM 657 C CA . VAL A 1 90 ? -4.122 -25.633 23.235 1.00 42.12 90 VAL A CA 1
ATOM 658 C C . VAL A 1 90 ? -2.619 -25.945 23.282 1.00 42.12 90 VAL A C 1
ATOM 660 O O . VAL A 1 90 ? -1.818 -25.012 23.402 1.00 42.12 90 VAL A O 1
ATOM 663 N N . PRO A 1 91 ? -2.197 -27.223 23.218 1.00 41.12 91 PRO A N 1
ATOM 664 C CA . PRO A 1 91 ? -0.788 -27.581 23.286 1.00 41.12 91 PRO A CA 1
ATOM 665 C C . PRO A 1 91 ? -0.041 -27.066 22.054 1.00 41.12 91 PRO A C 1
ATOM 667 O O . PRO A 1 91 ? -0.464 -27.275 20.919 1.00 41.12 91 PRO A O 1
ATOM 670 N N . SER A 1 92 ? 1.090 -26.409 22.304 1.00 38.34 92 SER A N 1
ATOM 671 C CA . SER A 1 92 ? 1.976 -25.799 21.314 1.00 38.34 92 SER A CA 1
ATOM 672 C C . SER A 1 92 ? 2.381 -26.770 20.193 1.00 38.34 92 SER A C 1
ATOM 674 O O . SER A 1 92 ? 3.150 -27.703 20.452 1.00 38.34 92 SER A O 1
ATOM 676 N N . PRO A 1 93 ? 1.987 -26.528 18.930 1.00 43.97 93 PRO A N 1
ATOM 677 C CA . PRO A 1 93 ? 2.621 -27.179 17.797 1.00 43.97 93 PRO A CA 1
ATOM 678 C C . PRO A 1 93 ? 4.027 -26.590 17.644 1.00 43.97 93 PRO A C 1
ATOM 680 O O . PRO A 1 93 ? 4.198 -25.371 17.567 1.00 43.97 93 PRO A O 1
ATOM 683 N N . LYS A 1 94 ? 5.059 -27.443 17.603 1.00 45.50 94 LYS A N 1
ATOM 684 C CA . LYS A 1 94 ? 6.409 -27.050 17.171 1.00 45.50 94 LYS A CA 1
ATOM 685 C C . LYS A 1 94 ? 6.337 -26.650 15.699 1.00 45.50 94 LYS A C 1
ATOM 687 O O . LYS A 1 94 ? 6.469 -27.482 14.809 1.00 45.50 94 LYS A O 1
ATOM 692 N N . MET A 1 95 ? 6.078 -25.375 15.457 1.00 43.22 95 MET A N 1
ATOM 693 C CA . MET A 1 95 ? 5.954 -24.817 14.122 1.00 43.22 95 MET A CA 1
ATOM 694 C C . MET A 1 95 ? 7.362 -24.505 13.607 1.00 43.22 95 MET A C 1
ATOM 696 O O . MET A 1 95 ? 7.991 -23.526 14.009 1.00 43.22 95 MET A O 1
ATOM 700 N N . THR A 1 96 ? 7.904 -25.390 12.771 1.00 45.22 96 THR A N 1
ATOM 701 C CA . THR A 1 96 ? 9.135 -25.138 12.013 1.00 45.22 96 THR A CA 1
ATOM 702 C C . THR A 1 96 ? 8.822 -24.131 10.914 1.00 45.22 96 THR A C 1
ATOM 704 O O . THR A 1 96 ? 8.502 -24.499 9.785 1.00 45.22 96 THR A O 1
ATOM 707 N N . PHE A 1 97 ? 8.851 -22.850 11.267 1.00 49.00 97 PHE A N 1
ATOM 708 C CA . PHE A 1 97 ? 8.750 -21.771 10.296 1.00 49.00 97 PHE A CA 1
ATOM 70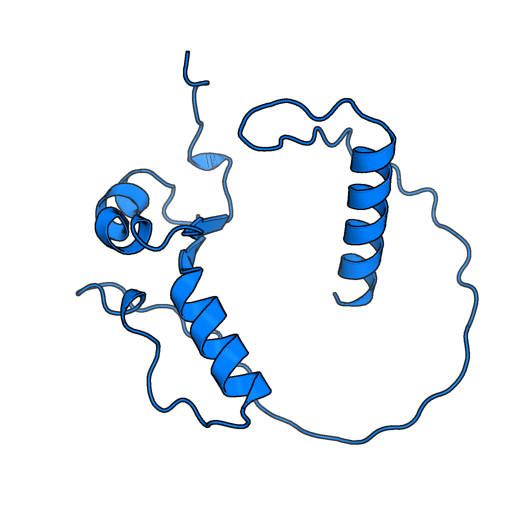9 C C . PHE A 1 97 ? 10.050 -21.662 9.488 1.00 49.00 97 PHE A C 1
ATOM 711 O O . PHE A 1 97 ? 11.130 -21.908 10.038 1.00 49.00 97 PHE A O 1
ATOM 718 N N . PRO A 1 98 ? 9.986 -21.271 8.200 1.00 52.44 98 PRO A N 1
ATOM 719 C CA . PRO A 1 98 ? 11.184 -20.901 7.459 1.00 52.44 98 PRO A CA 1
ATOM 720 C C . PRO A 1 98 ? 11.923 -19.782 8.202 1.00 52.44 98 PRO A C 1
ATOM 722 O O . PRO A 1 98 ? 11.318 -18.999 8.932 1.00 52.44 98 PRO A O 1
ATOM 725 N N . GLN A 1 99 ? 13.241 -19.706 8.029 1.00 62.47 99 GLN A N 1
ATOM 726 C CA . GLN A 1 99 ? 14.083 -18.696 8.673 1.00 62.47 99 GLN A CA 1
ATOM 727 C C . GLN A 1 99 ? 13.702 -17.287 8.174 1.00 62.47 99 GLN A C 1
ATOM 729 O O . GLN A 1 99 ? 14.234 -16.804 7.174 1.00 62.47 99 GLN A O 1
ATOM 734 N N . VAL A 1 100 ? 12.744 -16.632 8.838 1.00 71.69 100 VAL A N 1
ATOM 735 C CA . VAL A 1 100 ? 12.266 -15.295 8.459 1.00 71.69 100 VAL A CA 1
ATOM 736 C C . VAL A 1 100 ? 13.316 -14.261 8.849 1.00 71.69 100 VAL A C 1
ATOM 738 O O . VAL A 1 100 ? 13.669 -14.120 10.019 1.00 71.69 100 VAL A O 1
ATOM 741 N N . THR A 1 101 ? 13.814 -13.512 7.864 1.00 78.69 101 THR A N 1
ATOM 742 C CA . THR A 1 101 ? 14.714 -12.381 8.109 1.00 78.69 101 THR A CA 1
ATOM 743 C C . THR A 1 101 ? 13.925 -11.080 8.122 1.00 78.69 101 THR A C 1
ATOM 745 O O . THR A 1 101 ? 13.291 -10.719 7.133 1.00 78.69 101 THR A O 1
ATOM 748 N N . TYR A 1 102 ? 14.001 -10.350 9.233 1.00 77.56 102 TYR A N 1
ATOM 749 C CA . TYR A 1 102 ? 13.302 -9.081 9.402 1.00 77.56 102 TYR A CA 1
ATOM 750 C C . TYR A 1 102 ? 14.167 -7.891 8.997 1.00 77.56 102 TYR A C 1
ATOM 752 O O . TYR A 1 102 ? 15.355 -7.820 9.322 1.00 77.56 102 TYR A O 1
ATOM 760 N N . PHE A 1 103 ? 13.542 -6.917 8.338 1.00 80.06 103 PHE A N 1
ATOM 761 C CA . PHE A 1 103 ? 14.168 -5.657 7.958 1.00 80.06 103 PHE A CA 1
ATOM 762 C C . PHE A 1 103 ? 13.325 -4.481 8.448 1.00 80.06 103 PHE A C 1
ATOM 764 O O . PHE A 1 103 ? 12.111 -4.457 8.260 1.00 80.06 103 PHE A O 1
ATOM 771 N N . ARG A 1 104 ? 13.977 -3.473 9.032 1.00 75.69 104 ARG A N 1
ATOM 772 C CA . ARG A 1 104 ? 13.362 -2.197 9.414 1.00 75.69 104 ARG A CA 1
ATOM 773 C C . ARG A 1 104 ? 14.108 -1.070 8.714 1.00 75.69 104 ARG A C 1
ATOM 775 O O . ARG A 1 104 ? 15.312 -0.910 8.901 1.00 75.69 104 ARG A O 1
ATOM 782 N N . SER A 1 105 ? 13.406 -0.321 7.865 1.00 72.12 105 SER A N 1
ATOM 783 C CA . SER A 1 105 ? 13.991 0.759 7.051 1.00 72.12 105 SER A CA 1
ATOM 784 C C . SER A 1 105 ? 15.234 0.314 6.258 1.00 72.12 105 SER A C 1
ATOM 786 O O . SER A 1 105 ? 16.246 1.009 6.223 1.00 72.12 105 SER A O 1
ATOM 788 N N . GLY A 1 106 ? 15.182 -0.890 5.677 1.00 72.44 106 GLY A N 1
ATOM 789 C CA . GLY A 1 106 ? 16.278 -1.473 4.893 1.00 72.44 106 GLY A CA 1
ATOM 790 C C . GLY A 1 106 ? 17.452 -2.030 5.709 1.00 72.44 106 GLY A C 1
ATOM 791 O O . GLY A 1 106 ? 18.386 -2.571 5.126 1.00 72.44 106 GLY A O 1
ATOM 792 N N . LYS A 1 107 ? 17.421 -1.943 7.044 1.00 76.44 107 LYS A N 1
ATOM 793 C CA . LYS A 1 107 ? 18.437 -2.539 7.922 1.00 76.44 107 LYS A CA 1
ATOM 794 C C . LYS A 1 107 ? 17.942 -3.873 8.468 1.00 76.44 107 LYS A C 1
ATOM 796 O O . LYS A 1 107 ? 16.813 -3.954 8.953 1.00 76.44 107 LYS A O 1
ATOM 801 N N . LYS A 1 108 ? 18.788 -4.908 8.404 1.00 82.94 108 LYS A N 1
ATOM 802 C CA . LYS A 1 108 ? 18.503 -6.214 9.014 1.00 82.94 108 LYS A CA 1
ATOM 803 C C . LYS A 1 108 ? 18.348 -6.036 10.523 1.00 82.94 108 LYS A C 1
ATOM 805 O O . LYS A 1 108 ? 19.228 -5.473 11.174 1.00 82.94 108 LYS A O 1
ATOM 810 N N . VAL A 1 109 ? 17.234 -6.512 11.065 1.00 86.19 109 VAL A N 1
ATOM 811 C CA . VAL A 1 109 ? 16.977 -6.506 12.505 1.00 86.19 109 VAL A CA 1
ATOM 812 C C . VAL A 1 109 ? 17.768 -7.652 13.128 1.00 86.19 109 VAL A C 1
ATOM 814 O O . VAL A 1 109 ? 17.579 -8.809 12.761 1.00 86.19 109 VAL A O 1
ATOM 817 N N . GLN A 1 110 ? 18.689 -7.314 14.028 1.00 84.62 110 GLN A N 1
ATOM 818 C CA . GLN A 1 110 ? 19.535 -8.273 14.754 1.00 84.62 110 GLN A CA 1
ATOM 819 C C . GLN A 1 110 ? 19.294 -8.232 16.269 1.00 84.62 110 GLN A C 1
ATOM 821 O O . GLN A 1 110 ? 19.756 -9.106 16.990 1.00 84.62 110 GLN A O 1
ATOM 826 N N . GLU A 1 111 ? 18.583 -7.214 16.753 1.00 88.44 111 GLU A N 1
ATOM 827 C CA . GLU A 1 111 ? 18.280 -7.034 18.167 1.00 88.44 111 GLU A CA 1
ATOM 828 C C . GLU A 1 111 ? 17.208 -8.026 18.621 1.00 88.44 111 GLU A C 1
ATOM 830 O O . GLU A 1 111 ? 16.102 -8.054 18.071 1.00 88.44 111 GLU A O 1
ATOM 835 N N . GLN A 1 112 ? 17.536 -8.812 19.647 1.00 78.12 112 GLN A N 1
ATOM 836 C CA . GLN A 1 112 ? 16.682 -9.893 20.127 1.00 78.12 112 GLN A CA 1
ATOM 837 C C . GLN A 1 112 ? 15.327 -9.388 20.639 1.00 78.12 112 GLN A C 1
ATOM 839 O O . GLN A 1 112 ? 14.300 -9.978 20.324 1.00 78.12 112 GLN A O 1
ATOM 844 N N . GLU A 1 113 ? 15.296 -8.253 21.340 1.00 85.31 113 GLU A N 1
ATOM 845 C CA . GLU A 1 113 ? 14.052 -7.677 21.863 1.00 85.31 113 GLU A CA 1
ATOM 846 C C . GLU A 1 113 ? 13.062 -7.312 20.741 1.00 85.31 113 GLU A C 1
ATOM 848 O O . GLU A 1 113 ? 11.863 -7.604 20.826 1.00 85.31 113 GLU A O 1
ATOM 853 N N . THR A 1 114 ? 13.568 -6.729 19.648 1.00 80.94 114 THR A N 1
ATOM 854 C CA . THR A 1 114 ? 12.756 -6.389 18.473 1.00 80.94 114 THR A CA 1
ATOM 855 C C . THR A 1 114 ? 12.264 -7.650 17.752 1.00 80.94 114 THR A C 1
ATOM 857 O O . THR A 1 114 ? 11.113 -7.701 17.310 1.00 80.94 114 THR A O 1
ATOM 860 N N . LEU A 1 115 ? 13.099 -8.689 17.656 1.00 82.69 115 LEU A N 1
ATOM 861 C CA . LEU A 1 115 ? 12.696 -9.978 17.084 1.00 82.69 115 LEU A CA 1
ATOM 862 C C . LEU A 1 115 ? 11.592 -10.641 17.917 1.00 82.69 115 LEU A C 1
ATOM 864 O O . LEU A 1 115 ? 10.583 -11.074 17.359 1.00 82.69 115 LEU A O 1
ATOM 868 N N . ASP A 1 116 ? 11.726 -10.644 19.242 1.00 82.19 116 ASP A N 1
ATOM 869 C CA . ASP A 1 116 ? 10.718 -11.185 20.156 1.00 82.19 116 ASP A CA 1
ATOM 870 C C . ASP A 1 116 ? 9.393 -10.419 20.043 1.00 82.19 116 ASP A C 1
ATOM 872 O O . ASP A 1 116 ? 8.311 -11.012 20.068 1.00 82.19 116 ASP A O 1
ATOM 876 N N . PHE A 1 117 ? 9.457 -9.095 19.868 1.00 82.88 117 PHE A N 1
ATOM 877 C CA . PHE A 1 117 ? 8.280 -8.278 19.586 1.00 82.88 117 PHE A CA 1
ATOM 878 C C . PHE A 1 117 ? 7.587 -8.687 18.280 1.00 82.88 117 PHE A C 1
ATOM 880 O O . PHE A 1 117 ? 6.365 -8.855 18.272 1.00 82.88 117 PHE A O 1
ATOM 887 N N . TYR A 1 118 ? 8.336 -8.903 17.196 1.00 84.44 118 TYR A N 1
ATOM 888 C CA . TYR A 1 118 ? 7.759 -9.368 15.932 1.00 84.44 118 TYR A CA 1
ATOM 889 C C . TYR A 1 118 ? 7.135 -10.752 16.065 1.00 84.44 118 TYR A C 1
ATOM 891 O O . TYR A 1 118 ? 5.996 -10.936 15.642 1.00 84.44 118 TYR A O 1
ATOM 899 N N . VAL A 1 119 ? 7.789 -11.689 16.751 1.00 82.25 119 VAL A N 1
ATOM 900 C CA . VAL A 1 119 ? 7.207 -13.010 17.041 1.00 82.25 119 VAL A CA 1
ATOM 901 C C . VAL A 1 119 ? 5.884 -12.879 17.803 1.00 82.25 119 VAL A C 1
ATOM 903 O O . VAL A 1 119 ? 4.911 -13.560 17.470 1.00 82.25 119 VAL A O 1
ATOM 906 N N . ARG A 1 120 ? 5.800 -11.977 18.791 1.00 83.19 120 ARG A N 1
ATOM 907 C CA . ARG A 1 120 ? 4.542 -11.709 19.511 1.00 83.19 120 ARG A CA 1
ATOM 908 C C . ARG A 1 120 ? 3.448 -11.160 18.595 1.00 83.19 120 ARG A C 1
ATOM 910 O O . ARG A 1 120 ? 2.293 -11.552 18.753 1.00 83.19 120 ARG A O 1
ATOM 917 N N . LEU A 1 121 ? 3.786 -10.268 17.663 1.00 83.31 121 LEU A N 1
ATOM 918 C CA . LEU A 1 121 ? 2.828 -9.744 16.687 1.00 83.31 121 LEU A CA 1
ATOM 919 C C . LEU A 1 121 ? 2.305 -10.839 15.755 1.00 83.31 121 LEU A C 1
ATOM 921 O O . LEU A 1 121 ? 1.094 -10.925 15.576 1.00 83.31 121 LEU A O 1
ATOM 925 N N . TYR A 1 122 ? 3.176 -11.702 15.223 1.00 77.19 122 TYR A N 1
ATOM 926 C CA . TYR A 1 122 ? 2.745 -12.810 14.360 1.00 77.19 122 TYR A CA 1
ATOM 927 C C . TYR A 1 122 ? 1.772 -13.741 15.070 1.00 77.19 122 TYR A C 1
ATOM 929 O O . TYR A 1 122 ? 0.692 -14.001 14.555 1.00 77.19 122 TYR A O 1
ATOM 937 N N . ARG A 1 123 ? 2.082 -14.134 16.311 1.00 78.56 123 ARG A N 1
ATOM 938 C CA . ARG A 1 123 ? 1.172 -14.972 17.106 1.00 78.56 123 ARG A CA 1
ATOM 939 C C . ARG A 1 123 ? -0.203 -14.345 17.307 1.00 78.56 123 ARG A C 1
ATOM 941 O O . ARG A 1 123 ? -1.170 -15.075 17.473 1.00 78.56 123 ARG A O 1
ATOM 948 N N . ARG A 1 124 ? -0.293 -13.012 17.363 1.00 74.19 124 ARG A N 1
ATOM 949 C CA . ARG A 1 124 ? -1.578 -12.307 17.465 1.00 74.19 124 ARG A CA 1
ATOM 950 C C . ARG A 1 124 ? -2.336 -12.294 16.144 1.00 74.19 124 ARG A C 1
ATOM 952 O O . ARG A 1 124 ? -3.555 -12.347 16.177 1.00 74.19 124 ARG A O 1
ATOM 959 N N . LEU A 1 125 ? -1.640 -12.204 15.015 1.00 66.56 125 LEU A N 1
ATOM 960 C CA . LEU A 1 125 ? -2.272 -12.233 13.697 1.00 66.56 125 LEU A CA 1
ATOM 961 C C . LEU A 1 125 ? -2.874 -13.611 13.399 1.00 66.56 125 LEU A C 1
ATOM 963 O O . LEU A 1 125 ? -4.014 -13.660 12.954 1.00 66.56 125 LEU A O 1
ATOM 967 N N . ASP A 1 126 ? -2.183 -14.696 13.761 1.00 70.12 126 ASP A N 1
ATOM 968 C CA . ASP A 1 126 ? -2.694 -16.071 13.613 1.00 70.12 126 ASP A CA 1
ATOM 969 C C . ASP A 1 126 ? -3.957 -16.342 14.450 1.00 70.12 126 ASP A C 1
ATOM 971 O O . ASP A 1 126 ? -4.735 -17.231 14.138 1.00 70.12 126 ASP A O 1
ATOM 975 N N . GLN A 1 127 ? -4.172 -15.590 15.535 1.00 68.94 127 GLN A N 1
ATOM 976 C CA . GLN A 1 127 ? -5.388 -15.699 16.355 1.00 68.94 127 GLN A CA 1
ATOM 977 C C . GLN A 1 127 ? -6.596 -14.990 15.727 1.00 68.94 127 GLN A C 1
ATOM 979 O O . GLN A 1 127 ? -7.715 -15.155 16.208 1.00 68.94 127 GLN A O 1
ATOM 984 N N . ILE A 1 128 ? -6.364 -14.140 14.724 1.00 63.16 128 ILE A N 1
ATOM 985 C CA . ILE A 1 128 ? -7.386 -13.306 14.080 1.00 63.16 128 ILE A CA 1
ATOM 986 C C . ILE A 1 128 ? -7.754 -13.858 12.692 1.00 63.16 128 ILE A C 1
ATOM 988 O O . ILE A 1 128 ? -8.842 -13.559 12.201 1.00 63.16 128 ILE A O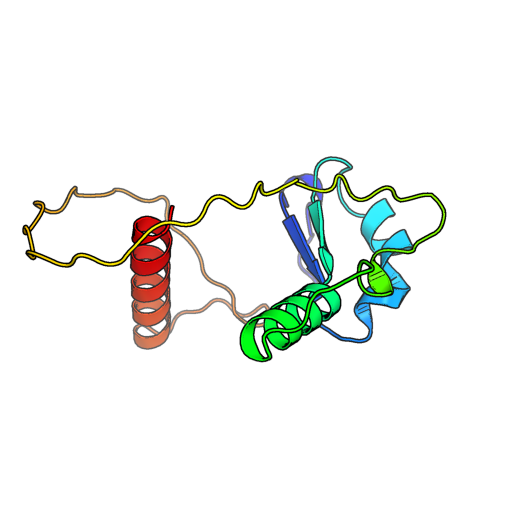 1
ATOM 992 N N . SER A 1 129 ? -6.865 -14.639 12.068 1.00 46.09 129 SER A N 1
ATOM 993 C CA . SER A 1 129 ? -7.110 -15.382 10.822 1.00 46.09 129 SER A CA 1
ATOM 994 C C . SER A 1 129 ? -7.841 -16.695 11.061 1.00 46.09 129 SER A C 1
ATOM 996 O O . SER A 1 129 ? -8.730 -17.011 10.244 1.00 46.09 129 SER A O 1
#

Nearest PDB structures (foldseek):
  7utn-assembly1_D  TM=3.440E-01  e=1.449E+00  synthetic construct

Mean predicted aligned error: 15.93 Å

Solvent-accessible surface area (backbone atoms only — not comparable to full-atom values): 8772 Å² total; per-residue (Å²): 130,84,75,90,79,62,43,81,79,45,63,65,46,71,34,81,47,91,69,43,60,80,44,43,68,62,52,53,75,63,35,41,92,81,33,43,79,43,58,39,63,45,52,49,52,52,52,49,30,60,77,70,71,49,86,80,91,66,82,50,70,82,60,73,46,94,91,51,79,74,81,74,81,80,76,82,89,77,8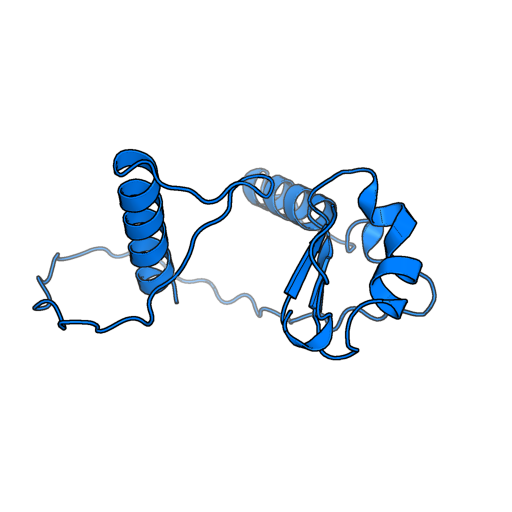9,82,86,90,81,90,83,79,93,73,91,73,84,82,74,89,75,86,67,78,90,80,82,53,66,57,95,88,39,76,64,80,55,63,71,62,51,54,50,49,54,53,51,51,60,53,50,66,74,73,109

Secondary structure (DSSP, 8-state):
------GGG-SEEEE-SGGGGGGHHHHHHHS-TTSEEEEHHHHHHHHHHHHHTPPP-S--GGG--TT--------------------------------PPPEETTEEP--HHHHHHHHHHHHHHTTT-

Foldseek 3Di:
DDPDDDLAVAQEAEPQDPPVLVCVVVVCVVHDVNYHYHYPVQVVVVVVCVVVVHDDPDRDDSQPDPPDDDPPPDDDDDDDDDDDDDDDDDDDDPDPDDPDFDDDPNHTDPDPVVVVVVVVVVVVVVVVD